Protein AF-A0A952K0Z1-F1 (afdb_monomer)

Secondary structure (DSSP, 8-state):
--------------------HHHHHHHHHHHHHHHHHHTT--HHHHHHHTT--HHHHHHHHTTSS---HHHHHHHHHHHH-HHHHHHHH--

Mean predicted aligned error: 8.92 Å

Nearest PDB structures (foldseek):
  8tac-assembly2_B  TM=8.406E-01  e=1.296E-02  synthetic construct
  3f52-assembly1_E  TM=7.377E-01  e=1.036E-01  Corynebacterium glutamicum
  2b5a-assembly1_A  TM=7.499E-01  e=1.535E-01  [Bacillus] caldolyticus
  3f51-assembly1_A  TM=8.051E-01  e=2.033E-01  Corynebacterium glutamicum
  3vk0-assembly1_A  TM=6.806E-01  e=2.275E-01  Neisseria meningitidis MC58

pLDDT: mean 88.07, std 16.2, range [47.0, 98.62]

Foldseek 3Di:
DDDDDPDPPCPPDPPPDDQDQQRVLQVQLCVLVVLCVVVVDDLVRLCVLQVHPSVVSCCSVVSVHPDDPVRVVSSVVCSVPVPVNSVVPDD

Structure (mmCIF, N/CA/C/O backbone):
data_AF-A0A952K0Z1-F1
#
_entry.id   AF-A0A952K0Z1-F1
#
loop_
_atom_site.group_PDB
_atom_site.id
_atom_site.type_symbol
_atom_site.label_atom_id
_atom_site.label_alt_id
_atom_site.label_comp_id
_atom_site.label_asym_id
_atom_site.label_entity_id
_atom_site.label_seq_id
_atom_site.pdbx_PDB_ins_code
_atom_site.Cartn_x
_atom_site.Cartn_y
_atom_site.Cartn_z
_atom_site.occupancy
_atom_site.B_iso_or_equiv
_atom_site.auth_seq_id
_atom_site.auth_comp_id
_atom_site.auth_asym_id
_atom_site.auth_atom_id
_atom_site.pdbx_PDB_model_num
ATOM 1 N N . MET A 1 1 ? 45.275 -0.148 -52.475 1.00 47.97 1 MET A N 1
ATOM 2 C CA . MET A 1 1 ? 45.176 0.873 -51.415 1.00 47.97 1 MET A CA 1
ATOM 3 C C . MET A 1 1 ? 43.751 1.377 -51.451 1.00 47.97 1 MET A C 1
ATOM 5 O O . MET A 1 1 ? 43.452 2.212 -52.288 1.00 47.97 1 MET A O 1
ATOM 9 N N . GLU A 1 2 ? 42.870 0.803 -50.636 1.00 47.00 2 GLU A N 1
ATOM 10 C CA . GLU A 1 2 ? 41.480 1.250 -50.544 1.00 47.00 2 GLU A CA 1
ATOM 11 C C . GLU A 1 2 ? 41.233 1.659 -49.095 1.00 47.00 2 GLU A C 1
ATOM 13 O O . GLU A 1 2 ? 41.463 0.892 -48.158 1.00 47.00 2 GLU A O 1
ATOM 18 N N . THR A 1 3 ? 40.914 2.933 -48.922 1.00 49.75 3 THR A N 1
ATOM 19 C CA . THR A 1 3 ? 40.769 3.636 -47.654 1.00 49.75 3 THR A CA 1
ATOM 20 C C . THR A 1 3 ? 39.571 3.077 -46.894 1.00 49.75 3 THR A C 1
ATOM 22 O O . THR A 1 3 ? 38.424 3.295 -47.273 1.00 49.75 3 THR A O 1
ATOM 25 N N . GLN A 1 4 ? 39.830 2.362 -45.799 1.00 58.16 4 GLN A N 1
ATOM 26 C CA . GLN A 1 4 ? 38.786 1.909 -44.888 1.00 58.16 4 GLN A CA 1
ATOM 27 C C . GLN A 1 4 ? 38.111 3.136 -44.257 1.00 58.16 4 GLN A C 1
ATOM 29 O O . GLN A 1 4 ? 38.725 3.863 -43.475 1.00 58.16 4 GLN A O 1
ATOM 34 N N . GLN A 1 5 ? 36.856 3.394 -44.633 1.00 57.91 5 GLN A N 1
ATOM 35 C CA . GLN A 1 5 ? 36.019 4.408 -43.995 1.00 57.91 5 GLN A CA 1
ATOM 36 C C . GLN A 1 5 ? 35.870 4.049 -42.512 1.00 57.91 5 GLN A C 1
ATOM 38 O O . GLN A 1 5 ? 35.196 3.080 -42.164 1.00 57.91 5 GLN A O 1
ATOM 43 N N . ARG A 1 6 ? 36.507 4.828 -41.627 1.00 64.06 6 ARG A N 1
ATOM 44 C CA . ARG A 1 6 ? 36.159 4.831 -40.203 1.00 64.06 6 ARG A CA 1
ATOM 45 C C . ARG A 1 6 ? 34.706 5.273 -40.098 1.00 64.06 6 ARG A C 1
ATOM 47 O O . ARG A 1 6 ? 34.396 6.426 -40.390 1.00 64.06 6 ARG A O 1
ATOM 54 N N . GLN A 1 7 ? 33.833 4.366 -39.677 1.00 52.28 7 GLN A N 1
ATOM 55 C CA . GLN A 1 7 ? 32.540 4.775 -39.147 1.00 52.28 7 GLN A CA 1
ATOM 56 C C . GLN A 1 7 ? 32.800 5.702 -37.951 1.00 52.28 7 GLN A C 1
ATOM 58 O O . GLN A 1 7 ? 33.663 5.384 -37.127 1.00 52.28 7 GLN A O 1
ATOM 63 N N . PRO A 1 8 ? 32.140 6.870 -37.876 1.00 56.16 8 PRO A N 1
ATOM 64 C CA . PRO A 1 8 ? 32.239 7.711 -36.699 1.00 56.16 8 PRO A CA 1
ATOM 65 C C . PRO A 1 8 ? 31.713 6.921 -35.504 1.00 56.16 8 PRO A C 1
ATOM 67 O O . PRO A 1 8 ? 30.681 6.256 -35.600 1.00 56.16 8 PRO A O 1
ATOM 70 N N . ASP A 1 9 ? 32.456 6.984 -34.403 1.00 63.44 9 ASP A N 1
ATOM 71 C CA . ASP A 1 9 ? 32.056 6.435 -33.116 1.00 63.44 9 ASP A CA 1
ATOM 72 C C . ASP A 1 9 ? 30.793 7.191 -32.682 1.00 63.44 9 ASP A C 1
ATOM 74 O O . ASP A 1 9 ? 30.849 8.316 -32.182 1.00 63.44 9 ASP A O 1
ATOM 78 N N . PHE A 1 10 ? 29.626 6.635 -33.007 1.00 59.75 10 PHE A N 1
ATOM 79 C CA . PHE A 1 10 ? 28.355 7.114 -32.492 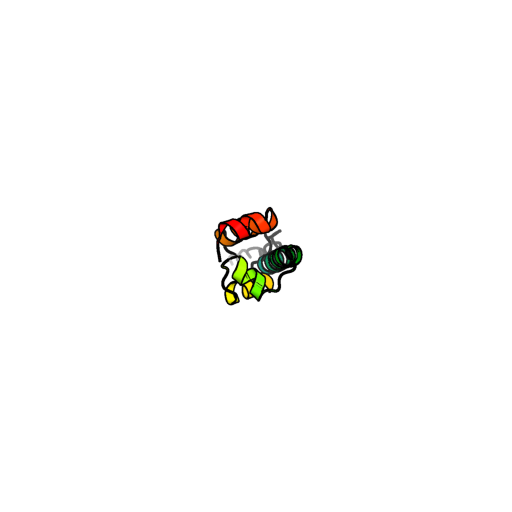1.00 59.75 10 PHE A CA 1
ATOM 80 C C . PHE A 1 10 ? 28.306 6.692 -31.028 1.00 59.75 10 PHE A C 1
ATOM 82 O O . PHE A 1 10 ? 27.663 5.708 -30.680 1.00 59.75 10 PHE A O 1
ATOM 89 N N . THR A 1 11 ? 28.983 7.439 -30.157 1.00 58.12 11 THR A N 1
ATOM 90 C CA . THR A 1 11 ? 28.591 7.464 -28.753 1.00 58.12 11 THR A CA 1
ATOM 91 C C . THR A 1 11 ? 27.175 8.028 -28.762 1.00 58.12 11 THR A C 1
ATOM 93 O O . THR A 1 11 ? 27.019 9.206 -29.110 1.00 58.12 11 THR A O 1
ATOM 96 N N . PRO A 1 12 ? 26.125 7.234 -28.477 1.00 61.22 12 PRO A N 1
ATOM 97 C CA . PRO A 1 12 ? 24.809 7.824 -28.346 1.00 61.22 12 PRO A CA 1
ATOM 98 C C . PRO A 1 12 ? 24.937 8.893 -27.263 1.00 61.22 12 PRO A C 1
ATOM 100 O O . PRO A 1 12 ? 25.469 8.633 -26.179 1.00 61.22 12 PRO A O 1
ATOM 103 N N . ALA A 1 13 ? 24.521 10.122 -27.577 1.00 61.41 13 ALA A N 1
ATOM 104 C CA . ALA A 1 13 ? 24.296 11.120 -26.541 1.00 61.41 13 ALA A CA 1
ATOM 105 C C . ALA A 1 13 ? 23.463 10.445 -25.438 1.00 61.41 13 ALA A C 1
ATOM 107 O O . ALA A 1 13 ? 22.592 9.644 -25.795 1.00 61.41 13 ALA A O 1
ATOM 108 N N . PRO A 1 14 ? 23.717 10.696 -24.137 1.00 62.12 14 PRO A N 1
ATOM 109 C CA . PRO A 1 14 ? 22.864 10.135 -23.101 1.00 62.12 14 PRO A CA 1
ATOM 110 C C . PRO A 1 14 ? 21.443 10.562 -23.449 1.00 62.12 14 PRO A C 1
ATOM 112 O O . PRO A 1 14 ? 21.145 11.758 -23.486 1.00 62.12 14 PRO A O 1
ATOM 115 N N . GLU A 1 15 ? 20.604 9.600 -23.829 1.00 58.25 15 GLU A N 1
ATOM 116 C CA . GLU A 1 15 ? 19.211 9.888 -24.117 1.00 58.25 15 GLU A CA 1
ATOM 117 C C . GLU A 1 15 ? 18.644 10.635 -22.895 1.00 58.25 15 GLU A C 1
ATOM 119 O O . GLU A 1 15 ? 19.031 10.329 -21.759 1.00 58.25 15 GLU A O 1
ATOM 124 N N . PRO A 1 16 ? 17.736 11.614 -23.062 1.00 67.25 16 PRO A N 1
ATOM 125 C CA . PRO A 1 16 ? 16.913 12.084 -21.957 1.00 67.25 16 PRO A CA 1
ATOM 126 C C . PRO A 1 16 ? 15.941 10.944 -21.603 1.00 67.25 16 PRO A C 1
ATOM 128 O O . PRO A 1 16 ? 14.763 10.959 -21.949 1.00 67.25 16 PRO A O 1
ATOM 131 N N . THR A 1 17 ? 16.488 9.885 -21.010 1.00 60.25 17 THR A N 1
ATOM 132 C CA . THR A 1 17 ? 15.858 8.587 -20.812 1.00 60.25 17 THR A CA 1
ATOM 133 C C . THR A 1 17 ? 14.832 8.684 -19.705 1.00 60.25 17 THR A C 1
ATOM 135 O O . THR A 1 17 ? 15.104 9.257 -18.648 1.00 60.25 17 THR A O 1
ATOM 138 N N . ALA A 1 18 ? 13.675 8.063 -19.918 1.00 64.00 18 ALA A N 1
ATOM 139 C CA . ALA A 1 18 ? 12.734 7.730 -18.858 1.00 64.00 18 ALA A CA 1
ATOM 140 C C . ALA A 1 18 ? 13.463 7.237 -17.582 1.00 64.00 18 ALA A C 1
ATOM 142 O O . ALA A 1 18 ? 14.528 6.619 -17.687 1.00 64.00 18 ALA A O 1
ATOM 143 N N . PRO A 1 19 ? 12.921 7.505 -16.378 1.00 68.00 19 PRO A N 1
ATOM 144 C CA . PRO A 1 19 ? 13.554 7.082 -15.132 1.00 68.00 19 PRO A CA 1
ATOM 145 C C . PRO A 1 19 ? 13.903 5.587 -15.168 1.00 68.00 19 PRO A C 1
ATOM 147 O O . PRO A 1 19 ? 13.099 4.765 -15.609 1.00 68.00 19 PRO A O 1
ATOM 150 N N . SER A 1 20 ? 15.103 5.234 -14.690 1.00 85.06 20 SER A N 1
ATOM 151 C CA . SER A 1 20 ? 15.561 3.840 -14.666 1.00 85.06 20 SER A CA 1
ATOM 152 C C . SER A 1 20 ? 14.595 2.928 -13.901 1.00 85.06 20 SER A C 1
ATOM 154 O O . SER A 1 20 ? 13.774 3.384 -13.089 1.00 85.06 20 SER A O 1
ATOM 156 N N . VAL A 1 21 ? 14.714 1.611 -14.123 1.00 85.31 21 VAL A N 1
ATOM 157 C CA . VAL A 1 21 ? 13.956 0.584 -13.383 1.00 85.31 21 VAL A CA 1
ATOM 158 C C . VAL A 1 21 ? 13.995 0.840 -11.877 1.00 85.31 21 VAL A C 1
ATOM 160 O O . VAL A 1 21 ? 12.948 0.923 -11.226 1.00 85.31 21 VAL A O 1
ATOM 163 N N . GLU A 1 22 ? 15.188 1.106 -11.361 1.00 87.88 22 GLU A N 1
ATOM 164 C CA . GLU A 1 22 ? 15.432 1.413 -9.957 1.00 87.88 22 GLU A CA 1
ATOM 165 C C . GLU A 1 22 ? 14.857 2.770 -9.536 1.00 87.88 22 GLU A C 1
ATOM 167 O O . GLU A 1 22 ? 14.282 2.872 -8.453 1.00 87.88 22 GLU A O 1
ATOM 172 N N . ALA A 1 23 ? 14.973 3.811 -10.369 1.00 91.62 23 ALA A N 1
ATOM 173 C CA . ALA A 1 23 ? 14.495 5.150 -10.030 1.00 91.62 23 ALA A CA 1
ATOM 174 C C . ALA A 1 23 ? 12.970 5.187 -9.838 1.00 91.62 23 ALA A C 1
ATOM 176 O O . ALA A 1 23 ? 12.487 5.750 -8.853 1.00 91.62 23 ALA A O 1
ATOM 177 N N . GLU A 1 24 ? 12.192 4.538 -10.713 1.00 92.25 24 GLU A N 1
ATOM 178 C CA . GLU A 1 24 ? 10.745 4.446 -10.474 1.00 92.25 24 GLU A CA 1
ATOM 179 C C . GLU A 1 24 ? 10.421 3.540 -9.283 1.00 92.25 24 GLU A C 1
ATOM 181 O O . GLU A 1 24 ? 9.487 3.842 -8.546 1.00 92.25 24 GLU A O 1
ATOM 186 N N . ALA A 1 25 ? 11.161 2.446 -9.058 1.00 94.88 25 ALA A N 1
ATOM 187 C CA . ALA A 1 25 ? 10.925 1.592 -7.892 1.00 94.88 25 ALA A CA 1
ATOM 188 C C . ALA A 1 25 ? 11.104 2.390 -6.589 1.00 94.88 25 ALA A C 1
ATOM 190 O O . ALA A 1 25 ? 10.254 2.329 -5.698 1.00 94.88 25 ALA A O 1
ATOM 191 N N . GLN A 1 26 ? 12.146 3.222 -6.513 1.00 97.38 26 GLN A N 1
ATOM 192 C CA . GLN A 1 26 ? 12.360 4.144 -5.399 1.00 97.38 26 GLN A CA 1
ATOM 193 C C . GLN A 1 26 ? 11.247 5.193 -5.284 1.00 97.38 26 GLN A C 1
ATOM 195 O O . GLN A 1 26 ? 10.752 5.437 -4.179 1.00 97.38 26 GLN A O 1
ATOM 200 N N . LEU A 1 27 ? 10.811 5.778 -6.405 1.00 96.25 27 LEU A N 1
ATOM 201 C CA . LEU A 1 27 ? 9.697 6.727 -6.427 1.00 96.25 27 LEU A CA 1
ATOM 202 C C . LEU A 1 27 ? 8.416 6.095 -5.867 1.00 96.25 27 LEU A C 1
ATOM 204 O O . LEU A 1 27 ? 7.805 6.647 -4.949 1.00 96.25 27 LEU A O 1
ATOM 208 N N . TYR A 1 28 ? 8.038 4.911 -6.354 1.00 97.50 28 TYR A N 1
ATOM 209 C CA . TYR A 1 28 ? 6.881 4.181 -5.841 1.00 97.50 28 TYR A CA 1
ATOM 210 C C . TYR A 1 28 ? 7.044 3.824 -4.365 1.00 97.50 28 TYR A C 1
ATOM 212 O O . TYR A 1 28 ? 6.094 3.994 -3.603 1.00 97.50 28 TYR A O 1
ATOM 220 N N . GLY A 1 29 ? 8.233 3.408 -3.923 1.00 98.25 29 GLY A N 1
ATOM 221 C CA . GLY A 1 29 ? 8.480 3.111 -2.513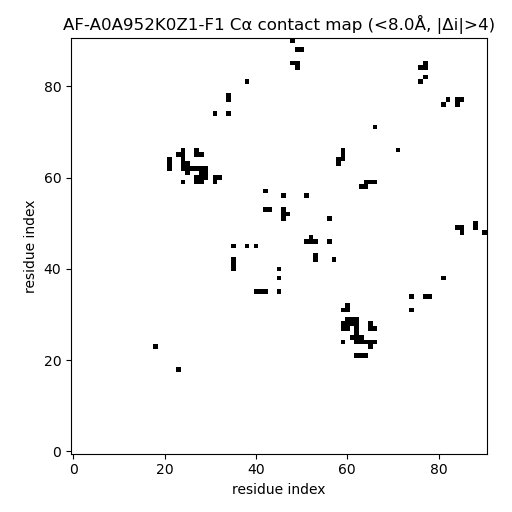 1.00 98.25 29 GLY A CA 1
ATOM 222 C C . GLY A 1 29 ? 8.249 4.310 -1.593 1.00 98.25 29 GLY A C 1
ATOM 223 O O . GLY A 1 29 ? 7.622 4.173 -0.536 1.00 98.25 29 GLY A O 1
ATOM 224 N N . MET A 1 30 ? 8.667 5.509 -2.013 1.00 98.44 30 MET A N 1
ATOM 225 C CA . MET A 1 30 ? 8.377 6.751 -1.289 1.00 98.44 30 MET A CA 1
ATOM 226 C C . MET A 1 30 ? 6.877 7.070 -1.257 1.00 98.44 30 MET A C 1
ATOM 228 O O . MET A 1 30 ? 6.347 7.368 -0.182 1.00 98.44 30 MET A O 1
ATOM 232 N N . LEU A 1 31 ? 6.183 6.968 -2.395 1.00 98.12 31 LEU A N 1
ATOM 233 C CA . LEU A 1 31 ? 4.743 7.237 -2.490 1.00 98.12 31 LEU A CA 1
ATOM 234 C C . LEU A 1 31 ? 3.923 6.259 -1.636 1.00 98.12 31 LEU A C 1
ATOM 236 O O . LEU A 1 31 ? 3.069 6.675 -0.855 1.00 98.12 31 LEU A O 1
ATOM 240 N N . ILE A 1 32 ? 4.234 4.965 -1.699 1.00 98.44 32 ILE A N 1
ATOM 241 C CA . ILE A 1 32 ? 3.575 3.918 -0.905 1.00 98.44 32 ILE A CA 1
ATOM 242 C C . ILE A 1 32 ? 3.771 4.167 0.592 1.00 98.44 32 ILE A C 1
ATOM 244 O O . ILE A 1 32 ? 2.815 4.110 1.372 1.00 98.44 32 ILE A O 1
ATOM 248 N N . ARG A 1 33 ? 4.990 4.537 1.007 1.00 98.62 33 ARG A N 1
ATOM 249 C CA . ARG A 1 33 ? 5.270 4.916 2.398 1.00 98.62 33 ARG A CA 1
ATOM 250 C C . ARG A 1 33 ? 4.425 6.105 2.847 1.00 98.62 33 ARG A C 1
ATOM 252 O O . ARG A 1 33 ? 3.955 6.111 3.986 1.00 98.62 33 ARG A O 1
ATOM 259 N N . GLN A 1 34 ? 4.240 7.110 1.992 1.00 98.44 34 GLN A N 1
ATOM 260 C CA . GLN A 1 34 ? 3.391 8.262 2.297 1.00 98.44 34 GLN A CA 1
ATOM 261 C C . GLN A 1 34 ? 1.923 7.856 2.457 1.00 98.44 34 GLN A C 1
ATOM 263 O O . GLN A 1 34 ? 1.303 8.261 3.441 1.00 98.44 34 GLN A O 1
ATOM 268 N N . ILE A 1 35 ? 1.393 7.013 1.562 1.00 98.12 35 ILE A N 1
ATOM 269 C CA . ILE A 1 35 ? 0.022 6.483 1.649 1.00 98.12 35 ILE A CA 1
ATOM 270 C C . ILE A 1 35 ? -0.194 5.806 3.007 1.00 98.12 35 ILE A C 1
ATOM 272 O O . ILE A 1 35 ? -1.089 6.200 3.752 1.00 98.12 35 ILE A O 1
ATOM 276 N N . ARG A 1 36 ? 0.686 4.875 3.4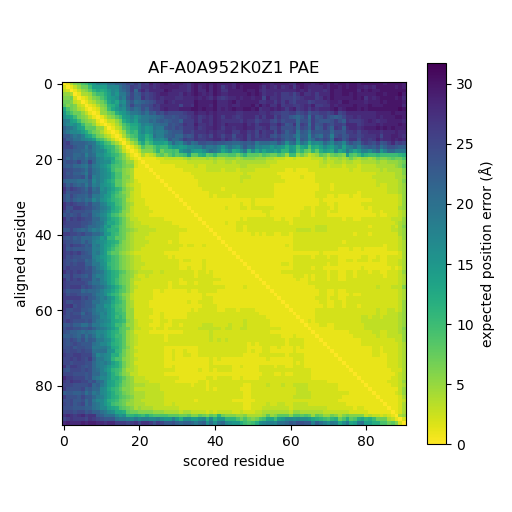01 1.00 98.50 36 ARG A N 1
ATOM 277 C CA . ARG A 1 36 ? 0.594 4.205 4.707 1.00 98.50 36 ARG A CA 1
ATOM 278 C C . ARG A 1 36 ? 0.698 5.170 5.886 1.00 98.50 36 ARG A C 1
ATOM 280 O O . ARG A 1 36 ? -0.009 5.023 6.880 1.00 98.50 36 ARG A O 1
ATOM 287 N N . ARG A 1 37 ? 1.588 6.162 5.819 1.00 98.06 37 ARG A N 1
ATOM 288 C CA . ARG A 1 37 ? 1.743 7.137 6.911 1.00 98.06 37 ARG A CA 1
ATOM 289 C C . ARG A 1 37 ? 0.475 7.965 7.128 1.00 98.06 37 ARG A C 1
ATOM 291 O O . ARG A 1 37 ? 0.168 8.269 8.277 1.00 98.06 37 ARG A O 1
ATOM 298 N N . ARG A 1 38 ? -0.291 8.269 6.073 1.00 97.00 38 ARG A N 1
ATOM 299 C CA . ARG A 1 38 ? -1.575 8.987 6.185 1.00 97.00 38 ARG A CA 1
ATOM 300 C C . ARG A 1 38 ? -2.633 8.192 6.949 1.00 97.00 38 ARG A C 1
ATOM 302 O O . ARG A 1 38 ? -3.440 8.801 7.640 1.00 97.00 38 ARG A O 1
ATOM 309 N N . THR A 1 39 ? -2.581 6.861 6.902 1.00 96.31 39 THR A N 1
ATOM 310 C CA . THR A 1 39 ? -3.491 5.995 7.672 1.00 96.31 39 THR A CA 1
ATOM 311 C C . THR A 1 39 ? -3.028 5.766 9.115 1.00 96.31 39 THR A C 1
ATOM 313 O O . THR A 1 39 ? -3.731 5.121 9.883 1.00 96.31 39 THR A O 1
ATOM 316 N N . LYS A 1 40 ? -1.833 6.250 9.498 1.00 97.56 40 LYS A N 1
ATOM 317 C CA . LYS A 1 40 ? -1.209 6.038 10.821 1.00 97.56 40 LYS A CA 1
ATOM 318 C C . LYS A 1 40 ? -1.014 4.559 11.198 1.00 97.56 40 LYS A C 1
ATOM 320 O O . LYS A 1 40 ? -0.878 4.230 12.373 1.00 97.56 40 LYS A O 1
ATOM 325 N N . LEU A 1 41 ? -0.957 3.663 10.210 1.00 97.50 41 LEU A N 1
ATOM 326 C CA . LEU A 1 41 ? -0.779 2.228 10.436 1.00 97.50 41 LEU A CA 1
ATOM 327 C C . LEU A 1 41 ? 0.694 1.809 10.341 1.00 97.50 41 LEU A C 1
ATOM 329 O O . LEU A 1 41 ? 1.492 2.348 9.561 1.00 97.50 41 LEU A O 1
ATOM 333 N N . THR A 1 42 ? 1.053 0.779 11.110 1.00 98.44 42 THR A N 1
ATOM 334 C CA . THR A 1 42 ? 2.298 0.028 10.892 1.00 98.44 42 THR A CA 1
ATOM 335 C C . THR A 1 42 ? 2.240 -0.694 9.543 1.00 98.44 42 THR A C 1
ATOM 337 O O . THR A 1 42 ? 1.167 -0.832 8.960 1.00 98.44 42 THR A O 1
ATOM 340 N N . GLN A 1 43 ? 3.377 -1.178 9.027 1.00 98.31 43 GLN A N 1
ATOM 341 C CA . GLN A 1 43 ? 3.372 -1.973 7.788 1.00 98.31 43 GLN A CA 1
ATOM 342 C C . GLN A 1 43 ? 2.444 -3.181 7.907 1.00 98.31 43 GLN A C 1
ATOM 344 O O . GLN A 1 43 ? 1.607 -3.372 7.040 1.00 98.31 43 GLN A O 1
ATOM 349 N N . ILE A 1 44 ? 2.541 -3.919 9.017 1.00 98.31 44 ILE A N 1
ATOM 350 C CA . ILE A 1 44 ? 1.738 -5.121 9.275 1.00 98.31 44 ILE A CA 1
ATOM 351 C C . ILE A 1 44 ? 0.242 -4.785 9.311 1.00 98.31 44 ILE A C 1
ATOM 353 O O . ILE A 1 44 ? -0.563 -5.466 8.679 1.00 98.31 44 ILE A O 1
ATOM 357 N N . ALA A 1 45 ? -0.137 -3.723 10.028 1.00 97.94 45 ALA A N 1
ATOM 358 C CA . ALA A 1 45 ? -1.536 -3.322 10.132 1.00 97.94 45 ALA A CA 1
ATOM 359 C C . ALA A 1 45 ? -2.090 -2.814 8.792 1.00 97.94 45 ALA A C 1
ATOM 361 O O . ALA A 1 45 ? -3.217 -3.141 8.439 1.00 97.94 45 ALA A O 1
ATOM 362 N N . PHE A 1 46 ? -1.288 -2.071 8.022 1.00 98.19 46 PHE A N 1
ATOM 363 C CA . PHE A 1 46 ? -1.657 -1.619 6.681 1.00 98.19 46 PHE A CA 1
ATOM 364 C C . PHE A 1 46 ? -1.871 -2.802 5.734 1.00 98.19 46 PHE A C 1
ATOM 366 O O . PHE A 1 46 ? -2.907 -2.902 5.089 1.00 98.19 46 PHE A O 1
ATOM 373 N N . THR A 1 47 ? -0.921 -3.737 5.693 1.00 97.81 47 THR A N 1
ATOM 374 C CA . THR A 1 47 ? -0.996 -4.909 4.816 1.00 97.81 47 THR A CA 1
ATOM 375 C C . THR A 1 47 ? -2.177 -5.803 5.153 1.00 97.81 47 THR A C 1
ATOM 377 O O . THR A 1 47 ? -2.853 -6.272 4.246 1.00 97.81 47 THR A O 1
ATOM 380 N N . ARG A 1 48 ? -2.465 -5.984 6.450 1.00 97.06 48 ARG A N 1
ATOM 381 C CA . ARG A 1 48 ? -3.625 -6.752 6.906 1.00 97.06 48 ARG A CA 1
ATOM 382 C C . ARG A 1 48 ? -4.932 -6.072 6.503 1.00 97.06 48 ARG A C 1
ATOM 384 O O . ARG A 1 48 ? -5.766 -6.720 5.895 1.00 97.06 48 ARG A O 1
ATOM 391 N N . ARG A 1 49 ? -5.071 -4.771 6.787 1.00 97.06 49 ARG A N 1
ATOM 392 C CA . ARG A 1 49 ? -6.291 -4.004 6.487 1.00 97.06 49 ARG A CA 1
ATOM 393 C C . ARG A 1 49 ? -6.634 -3.973 4.995 1.00 97.06 49 ARG A C 1
ATOM 395 O O . ARG A 1 49 ? -7.804 -3.924 4.652 1.00 97.06 49 ARG A O 1
ATOM 402 N N . TYR A 1 50 ? -5.628 -3.967 4.124 1.00 96.94 50 TYR A N 1
ATOM 403 C CA . TYR A 1 50 ? -5.819 -3.826 2.679 1.00 96.94 50 TYR A CA 1
ATOM 404 C C . TYR A 1 50 ? -5.562 -5.119 1.892 1.00 96.94 50 TYR A C 1
ATOM 406 O O . TYR A 1 50 ? -5.478 -5.068 0.667 1.00 96.94 50 TYR A O 1
ATOM 414 N N . GLY A 1 51 ? -5.401 -6.267 2.558 1.00 96.06 51 GLY A N 1
ATOM 415 C CA . GLY A 1 51 ? -5.224 -7.558 1.882 1.00 96.06 51 GLY A CA 1
ATOM 416 C C . GLY A 1 51 ? -3.976 -7.649 0.992 1.00 96.06 51 GLY A C 1
ATOM 417 O O . GLY A 1 51 ? -3.991 -8.333 -0.028 1.00 96.06 51 GLY A O 1
ATOM 418 N N . ILE A 1 52 ? -2.889 -6.952 1.343 1.00 97.00 52 ILE A N 1
ATOM 419 C CA . ILE A 1 52 ? -1.632 -6.972 0.577 1.00 97.00 52 ILE A CA 1
ATOM 420 C C . ILE A 1 52 ? -0.638 -7.902 1.284 1.00 97.00 52 ILE A C 1
ATOM 422 O O . ILE A 1 52 ? -0.382 -7.701 2.471 1.00 97.00 52 ILE A O 1
ATOM 426 N N . PRO A 1 53 ? -0.003 -8.876 0.608 1.00 97.81 53 PRO A N 1
ATOM 427 C CA . PRO A 1 53 ? 1.029 -9.697 1.237 1.00 97.81 53 PRO A CA 1
ATOM 428 C C . PRO A 1 53 ? 2.191 -8.848 1.781 1.00 97.81 53 PRO A C 1
ATOM 430 O O . PRO A 1 53 ? 2.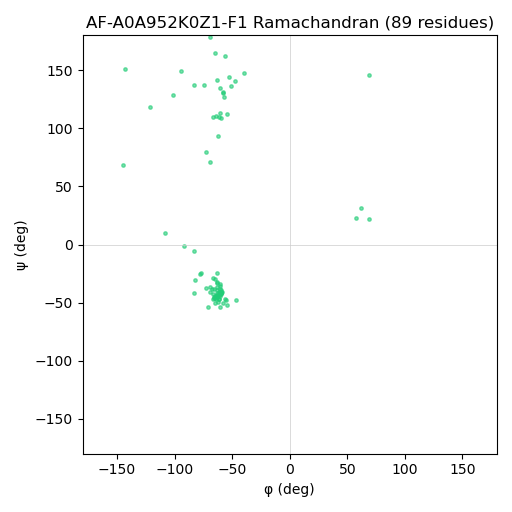758 -8.013 1.074 1.00 97.81 53 PRO A O 1
ATOM 433 N N . LEU A 1 54 ? 2.585 -9.075 3.040 1.00 98.44 54 LEU A N 1
ATOM 434 C CA . LEU A 1 54 ? 3.590 -8.245 3.721 1.00 98.44 54 LEU A CA 1
ATOM 435 C C . LEU A 1 54 ? 4.960 -8.247 3.024 1.00 98.44 54 LEU A C 1
ATOM 437 O O . LEU A 1 54 ? 5.618 -7.209 2.986 1.00 98.44 54 LEU A O 1
ATOM 441 N N . GLY A 1 55 ? 5.394 -9.392 2.485 1.00 98.38 55 GLY A N 1
ATOM 442 C CA . GLY A 1 55 ? 6.652 -9.500 1.734 1.00 98.38 55 GLY A CA 1
ATOM 443 C C . GLY A 1 55 ? 6.643 -8.600 0.498 1.00 98.38 55 GLY A C 1
ATOM 444 O O . GLY A 1 55 ? 7.477 -7.706 0.380 1.00 98.38 55 GLY A O 1
ATOM 445 N N . THR A 1 56 ? 5.611 -8.751 -0.331 1.00 98.12 56 THR A N 1
ATOM 446 C CA . THR A 1 56 ? 5.373 -7.937 -1.528 1.00 98.12 56 THR A CA 1
ATOM 447 C C . THR A 1 56 ? 5.320 -6.443 -1.206 1.00 98.12 56 THR A C 1
ATOM 449 O O . THR A 1 56 ? 6.004 -5.636 -1.832 1.00 98.12 56 THR A O 1
ATOM 452 N N . TYR A 1 57 ? 4.568 -6.062 -0.172 1.00 98.50 57 TYR A N 1
ATOM 453 C CA . TYR A 1 57 ? 4.467 -4.668 0.250 1.00 98.50 57 TYR A CA 1
ATOM 454 C C . TYR A 1 57 ? 5.813 -4.091 0.725 1.00 98.50 57 TYR A C 1
ATOM 456 O O . TYR A 1 57 ? 6.114 -2.926 0.460 1.00 98.50 57 TYR A O 1
ATOM 464 N N . ARG A 1 58 ? 6.653 -4.888 1.402 1.00 98.56 58 ARG A N 1
ATOM 465 C CA . ARG A 1 58 ? 8.004 -4.467 1.811 1.00 98.56 58 ARG A CA 1
ATOM 466 C C . ARG A 1 58 ? 8.918 -4.245 0.616 1.00 98.56 58 ARG A C 1
ATOM 468 O O . ARG A 1 58 ? 9.640 -3.251 0.620 1.00 98.56 58 ARG A O 1
ATOM 475 N N . ASP A 1 59 ? 8.877 -5.123 -0.385 1.00 98.44 59 ASP A N 1
ATOM 476 C CA . ASP A 1 59 ? 9.660 -4.953 -1.612 1.00 98.44 59 ASP A CA 1
ATOM 477 C C . ASP A 1 59 ? 9.298 -3.651 -2.327 1.00 98.44 59 ASP A C 1
ATOM 479 O O . ASP A 1 59 ? 10.190 -2.926 -2.771 1.00 98.44 59 ASP A O 1
ATOM 483 N N . TRP A 1 60 ? 8.013 -3.294 -2.344 1.00 98.44 60 TRP A N 1
ATOM 484 C CA . TRP A 1 60 ? 7.565 -2.019 -2.891 1.00 98.44 60 TRP A CA 1
ATOM 485 C C . TRP A 1 60 ? 7.961 -0.824 -2.019 1.00 98.44 60 TRP A C 1
ATOM 487 O O . TRP A 1 60 ? 8.612 0.089 -2.513 1.00 98.44 60 TRP A O 1
ATOM 497 N N . GLU A 1 61 ? 7.635 -0.805 -0.718 1.00 98.00 61 GLU A N 1
ATOM 498 C CA . GLU A 1 61 ? 7.913 0.352 0.159 1.00 98.00 61 GLU A CA 1
ATOM 499 C C . GLU A 1 61 ? 9.427 0.625 0.306 1.00 98.00 61 GLU A C 1
ATOM 501 O O . GLU A 1 61 ? 9.849 1.744 0.616 1.00 98.00 61 GLU A O 1
ATOM 506 N N . GLN A 1 62 ? 10.269 -0.392 0.112 1.00 97.69 62 GLN A N 1
ATOM 507 C CA . GLN A 1 62 ? 11.732 -0.275 0.140 1.00 97.69 62 GLN A CA 1
ATOM 508 C C . GLN A 1 62 ? 12.337 -0.000 -1.245 1.00 97.69 62 GLN A C 1
ATOM 510 O O . GLN A 1 62 ? 13.548 0.168 -1.339 1.00 97.69 62 GLN A O 1
ATOM 515 N N . GLY A 1 63 ? 11.516 0.072 -2.298 1.00 97.12 63 GLY A N 1
ATOM 516 C CA . GLY A 1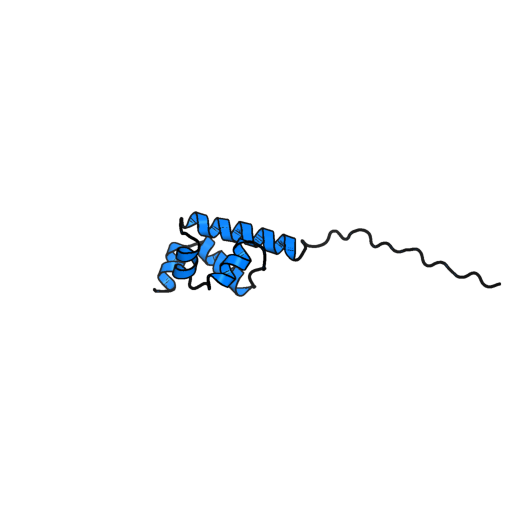 63 ? 11.955 0.357 -3.662 1.00 97.12 63 GLY A CA 1
ATOM 517 C C . GLY A 1 63 ? 12.774 -0.762 -4.306 1.00 97.12 63 GLY A C 1
ATOM 518 O O . GLY A 1 63 ? 13.515 -0.499 -5.245 1.00 97.12 63 GLY A O 1
ATOM 519 N N . ARG A 1 64 ? 12.653 -2.003 -3.814 1.00 96.50 64 ARG A N 1
ATOM 520 C CA . ARG A 1 64 ? 13.266 -3.189 -4.435 1.00 96.50 64 ARG A CA 1
ATOM 521 C C . ARG A 1 64 ? 12.488 -3.684 -5.650 1.00 96.50 64 ARG A C 1
ATOM 523 O O . ARG A 1 64 ? 13.064 -4.337 -6.510 1.00 96.50 64 ARG A O 1
ATOM 530 N N . A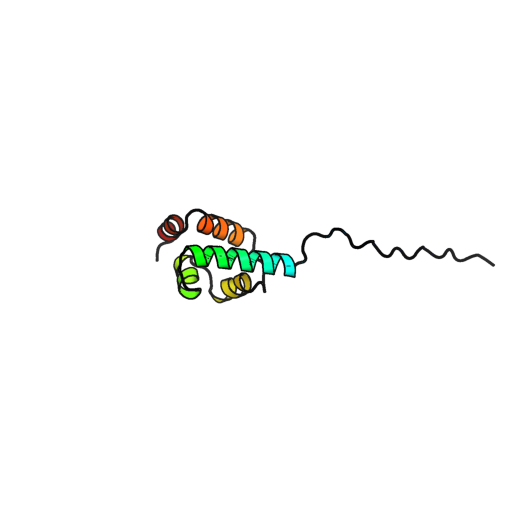LA A 1 65 ? 11.191 -3.391 -5.710 1.00 96.62 65 ALA A N 1
ATOM 531 C CA . ALA A 1 65 ? 10.327 -3.758 -6.821 1.00 96.62 65 ALA A CA 1
ATOM 532 C C . ALA A 1 65 ? 9.307 -2.654 -7.113 1.00 96.62 65 ALA A C 1
ATOM 534 O O . ALA A 1 65 ? 8.876 -1.927 -6.215 1.00 96.62 65 ALA A O 1
ATOM 535 N N . ARG A 1 66 ? 8.884 -2.562 -8.375 1.00 96.38 66 ARG A N 1
ATOM 536 C CA . ARG A 1 66 ? 7.769 -1.704 -8.784 1.00 96.38 66 ARG A CA 1
ATOM 537 C C . ARG A 1 66 ? 6.442 -2.445 -8.533 1.00 96.38 66 ARG A C 1
ATOM 539 O O . ARG A 1 66 ? 6.358 -3.628 -8.868 1.00 96.38 66 ARG A O 1
ATOM 546 N N . PRO A 1 67 ? 5.401 -1.790 -7.991 1.00 97.62 67 PRO A N 1
ATOM 547 C CA . PRO A 1 67 ? 4.049 -2.343 -8.029 1.00 97.62 67 PRO A CA 1
ATOM 548 C C . PRO A 1 67 ? 3.579 -2.466 -9.484 1.00 97.62 67 PRO A C 1
ATOM 550 O O . PRO A 1 67 ? 3.850 -1.580 -10.303 1.00 97.62 67 PRO A O 1
ATOM 553 N N . ASP A 1 68 ? 2.861 -3.539 -9.809 1.00 97.12 68 ASP A N 1
ATOM 554 C CA . ASP A 1 68 ? 2.243 -3.705 -11.127 1.00 97.12 68 ASP A CA 1
ATOM 555 C C . ASP A 1 68 ? 1.077 -2.718 -11.348 1.00 97.12 68 ASP A C 1
ATOM 557 O O . ASP A 1 68 ? 0.759 -1.887 -10.492 1.00 97.12 68 ASP A O 1
ATOM 561 N N . ALA A 1 69 ? 0.454 -2.755 -12.528 1.00 97.44 69 ALA A N 1
ATOM 562 C CA . ALA A 1 69 ? -0.625 -1.826 -12.865 1.00 97.44 69 ALA A CA 1
ATOM 563 C C . ALA A 1 69 ? -1.822 -1.923 -11.904 1.00 97.44 69 ALA A C 1
ATOM 565 O O . ALA A 1 69 ? -2.348 -0.894 -11.479 1.00 97.44 69 ALA A O 1
ATOM 566 N N . THR A 1 70 ? -2.213 -3.138 -11.523 1.00 97.69 70 THR A N 1
ATOM 567 C CA . THR A 1 70 ? -3.343 -3.390 -10.624 1.00 97.69 70 THR A CA 1
ATOM 568 C C . THR A 1 70 ? -3.051 -2.871 -9.220 1.00 97.69 70 THR A C 1
ATOM 570 O O . THR A 1 70 ? -3.855 -2.131 -8.653 1.00 97.69 70 THR A O 1
ATOM 573 N N . ALA A 1 71 ? -1.868 -3.179 -8.686 1.00 97.69 71 ALA A N 1
ATOM 574 C CA . ALA A 1 71 ? -1.413 -2.704 -7.390 1.00 97.69 71 ALA A CA 1
ATOM 575 C C . ALA A 1 71 ? -1.347 -1.173 -7.346 1.00 97.69 71 ALA A C 1
ATOM 577 O O . ALA A 1 71 ? -1.790 -0.576 -6.369 1.00 97.69 71 ALA A O 1
ATOM 578 N N . ARG A 1 72 ? -0.860 -0.515 -8.408 1.00 98.00 72 ARG A N 1
ATOM 579 C CA . ARG A 1 72 ? -0.849 0.956 -8.493 1.00 98.00 72 ARG A CA 1
ATOM 580 C C . ARG A 1 72 ? -2.249 1.554 -8.456 1.00 98.00 72 ARG A C 1
ATOM 582 O O . ARG A 1 72 ? -2.473 2.488 -7.689 1.00 98.00 72 ARG A O 1
ATOM 589 N N . SER A 1 73 ? -3.183 1.020 -9.243 1.00 98.12 73 SER A N 1
ATOM 590 C CA . SER A 1 73 ? -4.577 1.478 -9.232 1.00 98.12 73 SER A CA 1
ATOM 591 C C . SER A 1 73 ? -5.209 1.299 -7.855 1.00 98.12 73 SER A C 1
ATOM 593 O O . SER A 1 73 ? -5.852 2.211 -7.341 1.00 98.12 73 SER A O 1
ATOM 595 N N . TYR A 1 74 ? -4.962 0.160 -7.211 1.00 97.75 74 TYR A N 1
ATOM 596 C CA . TYR A 1 74 ? -5.473 -0.110 -5.876 1.00 97.75 74 TYR A CA 1
ATOM 597 C C . TYR A 1 74 ? -4.872 0.823 -4.810 1.00 97.75 74 TYR A C 1
ATOM 599 O O . TYR A 1 74 ? -5.602 1.432 -4.029 1.00 97.75 74 TYR A O 1
ATOM 607 N N . LEU A 1 75 ? -3.553 1.033 -4.828 1.00 98.12 75 LEU A N 1
ATOM 608 C CA . LEU A 1 75 ? -2.871 1.990 -3.953 1.00 98.12 75 LEU A CA 1
ATOM 609 C C . LEU A 1 75 ? -3.376 3.425 -4.167 1.00 98.12 75 LEU A C 1
ATOM 611 O O . LEU A 1 75 ? -3.498 4.174 -3.199 1.00 98.12 75 LEU A O 1
ATOM 615 N N . ALA A 1 76 ? -3.709 3.804 -5.404 1.00 98.12 76 ALA A N 1
ATOM 616 C CA . ALA A 1 76 ? -4.307 5.102 -5.705 1.00 98.12 76 ALA A CA 1
ATOM 617 C C . ALA A 1 76 ? -5.714 5.252 -5.098 1.00 98.12 76 ALA A C 1
ATOM 619 O O . ALA A 1 76 ? -6.039 6.319 -4.574 1.00 98.12 76 ALA A O 1
ATOM 620 N N . LEU A 1 77 ? -6.526 4.188 -5.101 1.00 98.12 77 LEU A N 1
ATOM 621 C CA . LEU A 1 77 ? -7.823 4.178 -4.416 1.00 98.12 77 LEU A CA 1
ATOM 622 C C . LEU A 1 77 ? -7.655 4.334 -2.900 1.00 98.12 77 LEU A C 1
ATOM 624 O O . LEU A 1 77 ? -8.288 5.209 -2.310 1.00 98.12 77 LEU A O 1
ATOM 628 N N . ILE A 1 78 ? -6.739 3.574 -2.287 1.00 97.81 78 ILE A N 1
ATOM 629 C CA . ILE A 1 78 ? -6.421 3.700 -0.853 1.00 97.81 78 ILE A CA 1
ATOM 630 C C . ILE A 1 78 ? -5.949 5.122 -0.523 1.00 97.81 78 ILE A C 1
ATOM 632 O O . ILE A 1 78 ? -6.335 5.687 0.496 1.00 97.81 78 ILE A O 1
ATOM 636 N N . ALA A 1 79 ? -5.127 5.730 -1.383 1.00 98.00 79 ALA A N 1
ATOM 637 C CA . ALA A 1 79 ? -4.642 7.093 -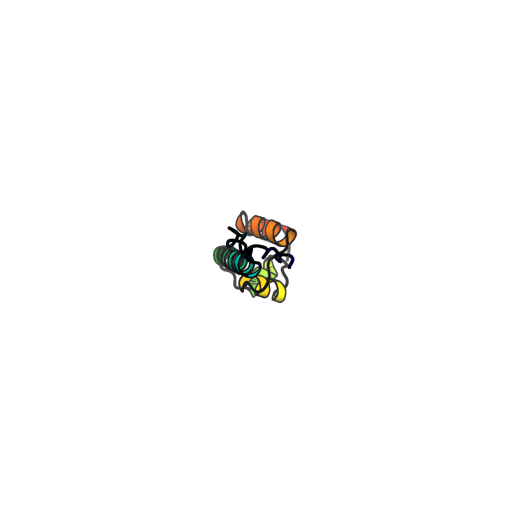1.183 1.00 98.00 79 ALA A CA 1
ATOM 638 C C . ALA A 1 79 ? -5.771 8.137 -1.189 1.00 98.00 79 ALA A C 1
ATOM 640 O O . ALA A 1 79 ? -5.660 9.156 -0.502 1.00 98.00 79 ALA A O 1
ATOM 641 N N . LYS A 1 80 ? -6.827 7.895 -1.976 1.00 98.19 80 LYS A N 1
ATOM 642 C CA . LYS A 1 80 ? -7.972 8.796 -2.128 1.00 98.19 80 LYS A CA 1
ATOM 643 C C . LYS A 1 80 ? -9.003 8.623 -1.013 1.00 98.19 80 LYS A C 1
ATOM 645 O O . LYS A 1 80 ? -9.507 9.629 -0.523 1.00 98.19 80 LYS A O 1
ATOM 650 N N . ALA A 1 81 ? -9.296 7.386 -0.618 1.00 97.62 81 ALA A N 1
ATOM 651 C CA . ALA A 1 81 ? -10.372 7.070 0.319 1.00 97.62 81 ALA A CA 1
ATOM 652 C C . ALA A 1 81 ? -10.007 5.878 1.234 1.00 97.62 81 ALA A C 1
ATOM 654 O O . ALA A 1 81 ? -10.589 4.803 1.114 1.00 97.62 81 ALA A O 1
ATOM 655 N N . PRO A 1 82 ? -9.032 6.029 2.150 1.00 96.75 82 PRO A N 1
ATOM 656 C CA . PRO A 1 82 ? -8.486 4.900 2.909 1.00 96.75 82 PRO A CA 1
ATOM 657 C C . PRO A 1 82 ? -9.542 4.178 3.759 1.00 96.75 82 PRO A C 1
ATOM 659 O O . PRO A 1 82 ? -9.602 2.952 3.746 1.00 96.75 82 PRO A O 1
ATOM 662 N N . GLU A 1 83 ? -10.402 4.924 4.456 1.00 95.88 83 GLU A N 1
ATOM 663 C CA . GLU A 1 83 ? -11.423 4.331 5.332 1.00 95.88 83 GLU A CA 1
ATOM 664 C C . GLU A 1 83 ? -12.563 3.669 4.541 1.00 95.88 83 GLU A C 1
ATOM 666 O O . GLU A 1 83 ? -13.019 2.594 4.917 1.00 95.88 83 GLU A O 1
ATOM 671 N N . GLU A 1 84 ? -12.984 4.255 3.415 1.00 97.06 84 GLU A N 1
ATOM 672 C CA . GLU A 1 84 ? -14.014 3.665 2.544 1.00 97.06 84 GLU A CA 1
ATOM 673 C C . GLU A 1 84 ? -13.520 2.361 1.914 1.00 97.06 84 GLU A C 1
ATOM 675 O O . GLU A 1 84 ? -14.215 1.350 1.946 1.00 97.06 84 GLU A O 1
ATOM 680 N N . ILE A 1 85 ? -12.291 2.360 1.388 1.00 96.81 85 ILE A N 1
ATOM 681 C CA . ILE A 1 85 ? -11.692 1.159 0.803 1.00 96.81 85 ILE A CA 1
ATOM 682 C C . ILE A 1 85 ? -11.510 0.073 1.866 1.00 96.81 85 ILE A C 1
ATOM 684 O O . ILE A 1 85 ? -11.826 -1.082 1.600 1.00 96.81 85 ILE A O 1
ATOM 688 N N . ALA A 1 86 ? -11.066 0.428 3.076 1.00 95.00 86 ALA A N 1
ATOM 689 C CA . ALA A 1 86 ? -10.965 -0.528 4.175 1.00 95.00 86 ALA A CA 1
ATOM 690 C C . ALA A 1 86 ? 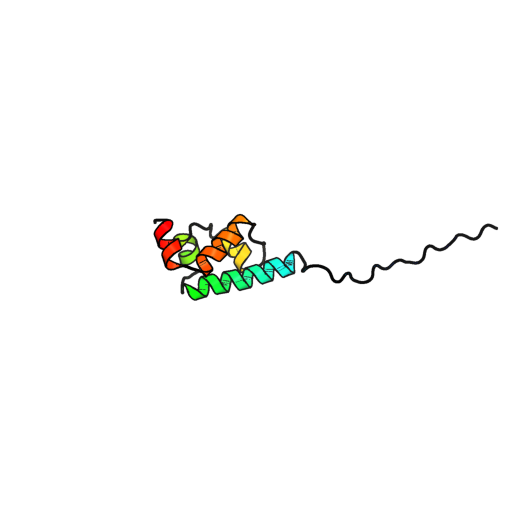-12.328 -1.144 4.539 1.00 95.00 86 ALA A C 1
ATOM 692 O O . ALA A 1 86 ? -12.411 -2.348 4.761 1.00 95.00 86 ALA A O 1
ATOM 693 N N . ALA A 1 87 ? -13.399 -0.345 4.553 1.00 94.69 87 ALA A N 1
ATOM 694 C CA . ALA A 1 87 ? -14.748 -0.828 4.844 1.00 94.69 87 ALA A CA 1
ATOM 695 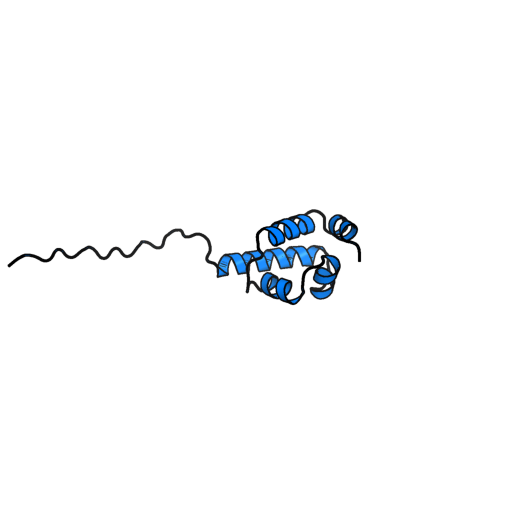C C . ALA A 1 87 ? -15.306 -1.774 3.763 1.00 94.69 87 ALA A C 1
ATOM 697 O O . ALA A 1 87 ? -16.112 -2.645 4.078 1.00 94.69 87 ALA A O 1
ATOM 698 N N . LEU A 1 88 ? -14.880 -1.624 2.503 1.00 94.50 88 LEU A N 1
ATOM 699 C CA . LEU A 1 88 ? -15.342 -2.454 1.383 1.00 94.50 88 LEU A CA 1
ATOM 700 C C . LEU A 1 88 ? -14.712 -3.852 1.337 1.00 94.50 88 LEU A C 1
ATOM 702 O O . LEU A 1 88 ? -15.292 -4.749 0.731 1.00 94.50 88 LEU A O 1
ATOM 706 N N . ILE A 1 89 ? -13.527 -4.034 1.919 1.00 87.19 89 ILE A N 1
ATOM 707 C CA . ILE A 1 89 ? -12.769 -5.289 1.797 1.00 87.19 89 ILE A CA 1
ATOM 708 C C . ILE A 1 89 ? -13.258 -6.341 2.801 1.00 87.19 89 ILE A C 1
ATOM 710 O O . ILE A 1 89 ? -13.243 -7.523 2.469 1.00 87.19 89 ILE A O 1
ATOM 714 N N . GLY A 1 90 ? -13.762 -5.915 3.967 1.00 68.12 90 GLY A N 1
ATOM 715 C CA . GLY A 1 90 ? -14.147 -6.814 5.061 1.00 68.12 90 GLY A CA 1
ATOM 716 C C . GLY A 1 90 ? -12.931 -7.486 5.719 1.00 68.12 90 GLY A C 1
ATOM 717 O O . GLY A 1 90 ? -11.926 -7.735 5.057 1.00 68.12 90 GLY A O 1
ATOM 718 N N . ASP A 1 91 ? -12.994 -7.719 7.033 1.00 60.66 91 ASP A N 1
ATOM 719 C CA . ASP A 1 91 ? -11.937 -8.433 7.780 1.00 60.66 91 ASP A CA 1
ATOM 720 C C . ASP A 1 91 ? -11.846 -9.926 7.412 1.00 60.66 91 ASP A C 1
ATOM 722 O O . ASP A 1 91 ? -12.909 -10.555 7.192 1.00 60.66 91 ASP A O 1
#

Solvent-accessible surface area (backbone atoms only — not comparable to full-atom values): 5479 Å² total; per-residue (Å²): 139,81,85,79,78,76,75,77,84,76,71,74,70,82,66,95,62,76,76,50,78,60,54,48,5,41,51,50,5,53,52,50,46,50,46,40,55,74,71,72,45,52,72,68,56,44,23,61,59,67,75,44,60,63,68,64,52,47,35,23,46,70,20,76,35,68,70,54,74,67,54,47,55,50,53,52,48,41,62,75,38,49,69,62,52,41,67,72,67,61,135

Radius of gyration: 21.44 Å; Cα contacts (8 Å, |Δi|>4): 68; chains: 1; bounding box: 60×22×62 Å

Sequence (91 aa):
METQQRQPDFTPAPEPTAPSVEAEAQLYGMLIRQIRRRTKLTQIAFTRRYGIPLGTYRDWEQGRARPDATARSYLALIAKAPEEIAALIGD